Protein AF-A0A0J9EDK9-F1 (afdb_monomer_lite)

Structure (mmCIF, N/CA/C/O backbone):
data_AF-A0A0J9EDK9-F1
#
_entry.id   AF-A0A0J9EDK9-F1
#
loop_
_atom_site.group_PDB
_atom_site.id
_atom_site.type_symbol
_atom_site.label_atom_id
_atom_site.label_alt_id
_atom_site.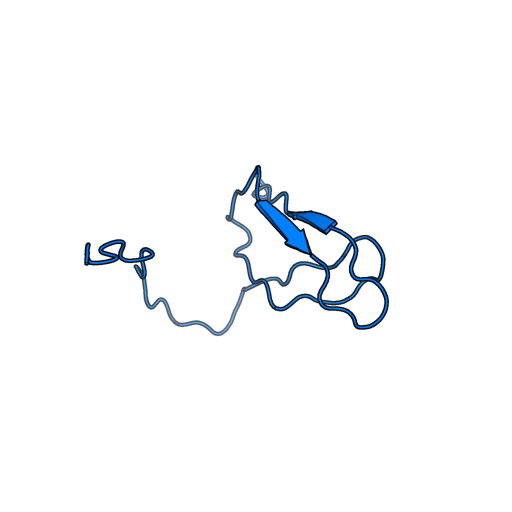label_comp_id
_atom_site.label_asym_id
_atom_site.label_entity_id
_atom_site.label_seq_id
_atom_site.pdbx_PDB_ins_code
_atom_site.Cartn_x
_atom_site.Cartn_y
_atom_site.Cartn_z
_atom_site.occupancy
_atom_site.B_iso_or_equiv
_atom_site.auth_seq_id
_atom_site.auth_comp_id
_atom_site.auth_asym_id
_atom_site.auth_atom_id
_atom_site.pdbx_PDB_model_num
ATOM 1 N N . MET A 1 1 ? -24.831 19.148 -15.872 1.00 47.50 1 MET A N 1
ATOM 2 C CA . MET A 1 1 ? -23.544 18.812 -15.221 1.00 47.50 1 MET A CA 1
ATOM 3 C C . MET A 1 1 ? -23.826 18.389 -13.781 1.00 47.50 1 MET A C 1
ATOM 5 O O . MET A 1 1 ? -24.094 19.241 -12.943 1.00 47.50 1 MET A O 1
ATOM 9 N N . LYS A 1 2 ? -23.928 17.082 -13.501 1.00 47.38 2 LYS A N 1
ATOM 10 C CA . LYS A 1 2 ? -24.367 16.590 -12.185 1.00 47.38 2 LYS A CA 1
ATOM 11 C C . LYS A 1 2 ? -23.195 16.620 -11.198 1.00 47.38 2 LYS A C 1
ATOM 13 O O . LYS A 1 2 ? -22.247 15.856 -11.315 1.00 47.38 2 LYS A O 1
ATOM 18 N N . ARG A 1 3 ? -23.299 17.574 -10.275 1.00 49.59 3 ARG A N 1
ATOM 19 C CA . ARG A 1 3 ? -22.529 17.811 -9.048 1.00 49.59 3 ARG A CA 1
ATOM 20 C C . ARG A 1 3 ? -22.005 16.500 -8.437 1.00 49.59 3 ARG A C 1
ATOM 22 O O . ARG A 1 3 ? -22.803 15.656 -8.036 1.00 49.59 3 ARG A O 1
ATOM 29 N N . CYS A 1 4 ? -20.685 16.348 -8.321 1.00 47.88 4 CYS A N 1
ATOM 30 C CA . CYS A 1 4 ? -20.066 15.302 -7.502 1.00 47.88 4 CYS A CA 1
ATOM 31 C C . CYS A 1 4 ? -20.331 15.595 -6.015 1.00 47.88 4 CYS A C 1
ATOM 33 O O . CYS A 1 4 ? -19.462 16.079 -5.300 1.00 47.88 4 CYS A O 1
ATOM 35 N N . LEU A 1 5 ? -21.551 15.338 -5.545 1.00 58.22 5 LEU A N 1
ATOM 36 C CA . LEU A 1 5 ? -21.873 15.294 -4.122 1.00 58.22 5 LEU A CA 1
ATOM 37 C C . LEU A 1 5 ? -21.582 13.888 -3.610 1.00 58.22 5 LEU A C 1
ATOM 39 O O . LEU A 1 5 ? -22.478 13.061 -3.478 1.00 58.22 5 LEU A O 1
ATOM 43 N N . ARG A 1 6 ? -20.315 13.613 -3.320 1.00 50.69 6 ARG A N 1
ATOM 44 C CA . ARG A 1 6 ? -19.980 12.605 -2.318 1.00 50.69 6 ARG A CA 1
ATOM 45 C C . ARG A 1 6 ? -18.948 13.225 -1.391 1.00 50.69 6 ARG A C 1
ATOM 47 O O . ARG A 1 6 ? -17.801 13.366 -1.808 1.00 50.69 6 ARG A O 1
ATOM 54 N N . PRO A 1 7 ? -19.332 13.647 -0.174 1.00 48.50 7 PRO A N 1
ATOM 55 C CA . PRO A 1 7 ? -18.338 13.941 0.839 1.00 48.50 7 PRO A CA 1
ATOM 56 C C . PRO A 1 7 ? -17.615 12.619 1.102 1.00 48.50 7 PRO A C 1
ATOM 58 O O . PRO A 1 7 ? -18.178 11.712 1.711 1.00 48.50 7 PRO A O 1
ATOM 61 N N . CYS A 1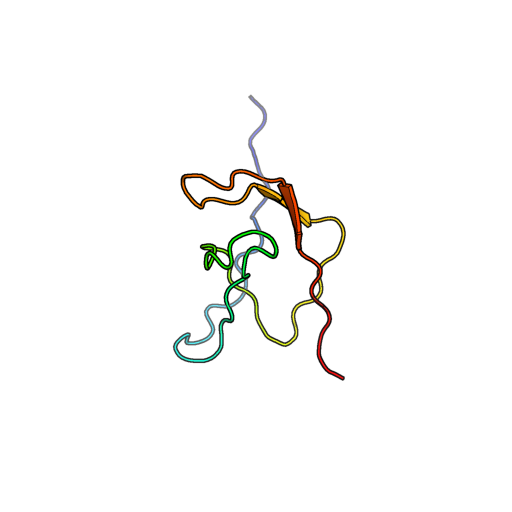 8 ? -16.401 12.462 0.566 1.00 44.00 8 CYS A N 1
ATOM 62 C CA . CYS A 1 8 ? -15.476 11.434 1.028 1.00 44.00 8 CYS A CA 1
ATOM 63 C C . CYS A 1 8 ? -15.354 11.675 2.530 1.00 44.00 8 CYS A C 1
ATOM 65 O O . CYS A 1 8 ? -14.790 12.694 2.911 1.00 44.00 8 CYS A O 1
ATOM 67 N N . ALA A 1 9 ? -16.020 10.852 3.342 1.00 49.44 9 ALA A N 1
ATOM 68 C CA . ALA A 1 9 ? -16.314 11.117 4.742 1.00 49.44 9 ALA A CA 1
ATOM 69 C C . ALA A 1 9 ? -15.054 11.531 5.522 1.00 49.44 9 ALA A C 1
ATOM 71 O O . ALA A 1 9 ? -14.313 10.694 6.025 1.00 49.44 9 ALA A O 1
ATOM 72 N N . VAL A 1 10 ? -14.815 12.838 5.624 1.00 49.16 10 VAL A N 1
ATOM 73 C CA . VAL A 1 10 ? -13.846 13.437 6.538 1.00 49.16 10 VAL A CA 1
ATOM 74 C C . VAL A 1 10 ? -14.572 13.618 7.858 1.00 49.16 10 VAL A C 1
ATOM 76 O O . VAL A 1 10 ? -15.075 14.691 8.174 1.00 49.16 10 VAL A O 1
ATOM 79 N N . LYS A 1 11 ? -14.720 12.521 8.600 1.00 45.78 11 LYS A N 1
ATOM 80 C CA . LYS A 1 11 ? -15.041 12.603 10.020 1.00 45.78 11 LYS A CA 1
ATOM 81 C C . LYS A 1 11 ? -13.795 12.256 10.819 1.00 45.78 11 LYS A C 1
ATOM 83 O O . LYS A 1 11 ? -13.124 11.271 10.525 1.00 45.78 11 LYS A O 1
ATOM 88 N N . GLU A 1 12 ? -13.564 13.114 11.808 1.00 49.19 12 GLU A N 1
ATOM 89 C CA . GLU A 1 12 ? -12.599 13.019 12.901 1.00 49.19 12 GLU A CA 1
ATOM 90 C C . GLU A 1 12 ? -11.175 13.540 12.632 1.00 49.19 12 GLU A C 1
ATOM 92 O O . GLU A 1 12 ? -10.222 12.812 12.339 1.00 49.19 12 GLU A O 1
ATOM 97 N N . GLU A 1 13 ? -11.038 14.850 12.851 1.00 53.84 13 GLU A N 1
ATOM 98 C CA . GLU A 1 13 ? -9.823 15.488 13.358 1.00 53.84 13 GLU A CA 1
ATOM 99 C C . GLU A 1 13 ? -9.506 14.921 14.756 1.00 53.84 13 GLU A C 1
ATOM 101 O O . GLU A 1 13 ? -9.978 15.420 15.772 1.00 53.84 13 GLU A O 1
ATOM 106 N N . ILE A 1 14 ? -8.742 13.828 14.821 1.00 52.75 14 ILE A N 1
ATOM 107 C CA . ILE A 1 14 ? -8.202 13.298 16.086 1.00 52.75 14 ILE A CA 1
ATOM 108 C C . ILE A 1 14 ? -6.694 13.487 16.041 1.00 52.75 14 ILE A C 1
ATOM 110 O O . ILE A 1 14 ? -6.061 12.923 15.150 1.00 52.75 14 ILE A O 1
ATOM 114 N N . GLY A 1 15 ? -6.153 14.287 16.967 1.00 53.66 15 GLY A N 1
ATOM 115 C CA . GLY A 1 15 ? -4.748 14.708 17.056 1.00 53.66 15 GLY A CA 1
ATOM 116 C C . GLY A 1 15 ? -3.749 13.637 16.605 1.00 53.66 15 GLY A C 1
ATOM 117 O O . GLY A 1 15 ? -3.667 12.550 17.177 1.00 53.66 15 GLY A O 1
ATOM 118 N N . ILE A 1 16 ? -3.023 13.925 15.522 1.00 54.62 16 ILE A N 1
ATOM 119 C CA . ILE A 1 16 ? -2.284 12.930 14.739 1.00 54.62 16 ILE A CA 1
ATOM 120 C C . ILE A 1 16 ? -0.786 13.120 14.963 1.00 54.62 16 ILE A C 1
ATOM 122 O O . ILE A 1 16 ? -0.152 13.845 14.208 1.00 54.62 16 ILE A O 1
ATOM 126 N N . GLU A 1 17 ? -0.185 12.410 15.913 1.00 53.28 17 GLU A N 1
ATOM 127 C CA . GLU A 1 17 ? 1.268 12.167 15.821 1.00 53.28 17 GLU A CA 1
ATOM 128 C C . GLU A 1 17 ? 1.678 10.698 15.921 1.00 53.28 17 GLU A C 1
ATOM 130 O O . GLU A 1 17 ? 2.747 10.329 15.448 1.00 53.28 17 GLU A O 1
ATOM 135 N N . LYS A 1 18 ? 0.850 9.800 16.455 1.00 59.59 18 LYS A N 1
ATOM 136 C CA . LYS A 1 18 ? 1.224 8.385 16.620 1.00 59.59 18 LYS A CA 1
ATOM 137 C C . LYS A 1 18 ? -0.064 7.580 16.438 1.00 59.59 18 LYS A C 1
ATOM 139 O O . LYS A 1 18 ? -0.932 7.646 17.286 1.00 59.59 18 LYS A O 1
ATOM 144 N N . ILE A 1 19 ? -0.385 6.931 15.319 1.00 68.25 19 ILE A N 1
ATOM 145 C CA . ILE A 1 19 ? 0.088 5.604 14.893 1.00 68.25 19 ILE A CA 1
ATOM 146 C C . ILE A 1 19 ? -0.563 5.364 13.509 1.00 68.25 19 ILE A C 1
ATOM 148 O O . ILE A 1 19 ? -1.617 4.737 13.394 1.00 68.25 19 ILE A O 1
ATOM 152 N N . ARG A 1 20 ? -0.020 5.938 12.431 1.00 79.81 20 ARG A N 1
ATOM 153 C CA . ARG A 1 20 ? -0.431 5.577 11.061 1.00 79.81 20 ARG A CA 1
ATOM 154 C C . ARG A 1 20 ? 0.672 4.722 10.450 1.00 79.81 20 ARG A C 1
ATOM 156 O O . ARG A 1 20 ? 1.791 5.198 10.278 1.00 79.81 20 ARG A O 1
ATOM 163 N N . LYS A 1 21 ? 0.374 3.455 10.154 1.00 89.00 21 LYS A N 1
ATOM 164 C CA . LYS A 1 21 ? 1.294 2.551 9.450 1.00 89.00 21 LYS A CA 1
ATOM 165 C C . LYS A 1 21 ? 1.207 2.827 7.947 1.00 89.00 21 LYS A C 1
ATOM 167 O O . LYS A 1 21 ? 0.175 3.276 7.452 1.00 89.00 21 LYS A O 1
ATOM 172 N N . GLN A 1 22 ? 2.297 2.579 7.227 1.00 92.69 22 GLN A N 1
ATOM 173 C CA . GLN A 1 22 ? 2.348 2.697 5.767 1.00 92.69 22 GLN A CA 1
ATOM 174 C C . GLN A 1 22 ? 2.262 1.323 5.111 1.00 92.69 22 GLN A C 1
ATOM 176 O O . GLN A 1 22 ? 2.862 0.358 5.593 1.00 92.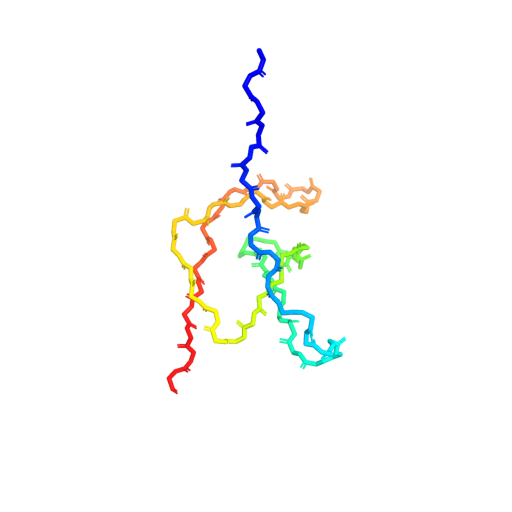69 22 GLN A O 1
ATOM 181 N N . VAL A 1 23 ? 1.553 1.244 3.986 1.00 93.50 23 VAL A N 1
ATOM 182 C CA . VAL A 1 23 ? 1.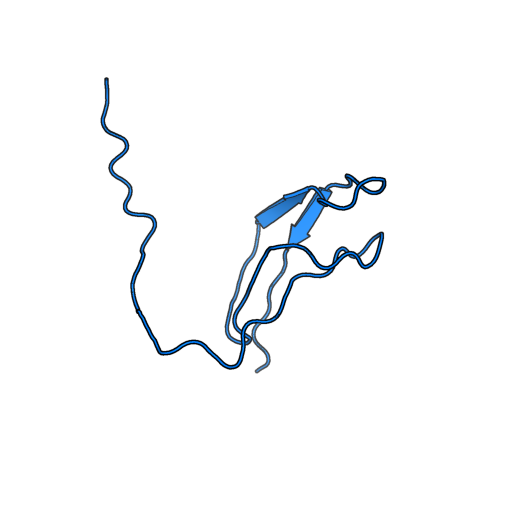540 0.040 3.147 1.00 93.50 23 VAL A CA 1
ATOM 183 C C . VAL A 1 23 ? 2.912 -0.133 2.499 1.00 93.50 23 VAL A C 1
ATOM 185 O O . VAL A 1 23 ? 3.482 0.812 1.947 1.00 93.50 23 VAL A O 1
ATOM 188 N N . ARG A 1 24 ? 3.448 -1.352 2.550 1.00 94.81 24 ARG A N 1
ATOM 189 C CA . ARG A 1 24 ? 4.675 -1.722 1.840 1.00 94.81 24 ARG A CA 1
ATOM 190 C C . ARG A 1 24 ? 4.315 -2.533 0.609 1.00 94.81 24 ARG A C 1
ATOM 192 O O . ARG A 1 24 ? 3.498 -3.443 0.689 1.00 94.81 24 ARG A O 1
ATOM 199 N N . CYS A 1 25 ? 4.939 -2.208 -0.517 1.00 95.25 25 CYS A N 1
ATOM 200 C CA . CYS A 1 25 ? 4.789 -3.002 -1.726 1.00 95.25 25 CYS A CA 1
ATOM 201 C C . CYS A 1 25 ? 5.390 -4.404 -1.508 1.00 95.25 25 CYS A C 1
ATOM 203 O O . CYS A 1 25 ? 6.576 -4.486 -1.174 1.00 95.25 25 CYS A O 1
ATOM 205 N N . PRO A 1 26 ? 4.634 -5.492 -1.750 1.00 94.94 26 PRO A N 1
ATOM 206 C CA . PRO A 1 26 ? 5.126 -6.856 -1.556 1.00 94.94 26 PRO A CA 1
ATOM 207 C C . PRO A 1 26 ? 6.214 -7.250 -2.566 1.00 94.94 26 PRO A C 1
ATOM 209 O O . PRO A 1 26 ? 6.942 -8.206 -2.339 1.00 94.94 26 PRO A O 1
ATOM 212 N N . TYR A 1 27 ? 6.354 -6.511 -3.671 1.00 95.69 27 TYR A N 1
ATOM 213 C CA . TYR A 1 27 ? 7.295 -6.849 -4.741 1.00 95.69 27 TYR A CA 1
ATOM 214 C C . TYR A 1 27 ? 8.640 -6.126 -4.658 1.00 95.69 27 TYR A C 1
ATOM 216 O O . TYR A 1 27 ? 9.645 -6.671 -5.093 1.00 95.69 27 TYR A O 1
ATOM 224 N N . CYS A 1 28 ? 8.666 -4.883 -4.169 1.00 94.88 28 CYS A N 1
ATOM 225 C CA . CYS A 1 28 ? 9.893 -4.072 -4.126 1.00 94.88 28 CYS A CA 1
ATOM 226 C C . CYS A 1 28 ? 10.188 -3.465 -2.752 1.00 94.88 28 CYS A C 1
ATOM 228 O O . CYS A 1 28 ? 11.156 -2.727 -2.607 1.00 94.88 28 CYS A O 1
ATOM 230 N N . GLY A 1 29 ? 9.333 -3.693 -1.751 1.00 94.00 29 GLY A N 1
ATOM 231 C CA . GLY A 1 29 ? 9.498 -3.134 -0.407 1.00 94.00 29 GLY A CA 1
ATOM 232 C C . GLY A 1 29 ? 9.278 -1.620 -0.301 1.00 94.00 29 GLY A C 1
ATOM 233 O O . GLY A 1 29 ? 9.338 -1.078 0.804 1.00 94.00 29 GLY A O 1
ATOM 234 N N . TYR A 1 30 ? 8.988 -0.928 -1.411 1.00 95.44 30 TYR A N 1
ATOM 235 C CA . TYR A 1 30 ? 8.724 0.510 -1.417 1.00 95.44 30 TYR A CA 1
ATOM 236 C C . TYR A 1 30 ? 7.581 0.858 -0.457 1.00 95.44 30 TYR A C 1
ATOM 238 O O . TYR A 1 30 ? 6.498 0.266 -0.515 1.00 95.44 30 TYR A O 1
ATOM 246 N N . ARG A 1 31 ? 7.826 1.835 0.421 1.00 94.25 31 ARG A N 1
ATOM 247 C CA . ARG A 1 31 ? 6.819 2.376 1.337 1.00 94.25 31 ARG A CA 1
ATOM 248 C C . ARG A 1 31 ? 5.911 3.319 0.559 1.00 94.25 31 ARG A C 1
ATOM 250 O O . ARG A 1 31 ? 6.338 4.385 0.127 1.00 94.25 31 ARG A O 1
ATOM 257 N N . MET A 1 32 ? 4.674 2.897 0.337 1.00 93.44 32 MET A N 1
ATOM 258 C CA . MET A 1 32 ? 3.714 3.659 -0.451 1.00 93.44 32 MET A CA 1
ATOM 259 C C . MET A 1 32 ? 3.093 4.791 0.377 1.00 93.44 32 MET A C 1
ATOM 261 O O . MET A 1 32 ? 2.941 4.639 1.591 1.00 93.44 32 MET A O 1
ATOM 265 N N . PRO A 1 33 ? 2.664 5.900 -0.260 1.00 91.50 33 PRO A N 1
ATOM 266 C CA . PRO A 1 33 ? 1.942 6.991 0.400 1.00 91.50 33 PRO A CA 1
ATOM 267 C C . PRO A 1 33 ? 0.480 6.601 0.698 1.00 91.50 33 PRO A C 1
ATOM 269 O O . PRO A 1 33 ? -0.454 7.327 0.374 1.00 91.50 33 PRO A O 1
ATOM 272 N N . ILE A 1 34 ? 0.281 5.418 1.279 1.00 91.25 34 ILE A N 1
ATOM 273 C CA . ILE A 1 34 ? -1.002 4.873 1.717 1.00 91.25 34 ILE A CA 1
ATOM 274 C C . ILE A 1 34 ? -0.856 4.583 3.203 1.00 91.25 34 ILE A C 1
ATOM 276 O O . ILE A 1 34 ? 0.007 3.799 3.607 1.00 91.25 34 ILE A O 1
ATOM 280 N N . TYR A 1 35 ? -1.701 5.226 3.999 1.00 91.00 35 TYR A N 1
ATOM 281 C CA . TYR A 1 35 ? -1.648 5.184 5.451 1.00 91.00 35 TYR A CA 1
ATOM 282 C C . TYR A 1 35 ? -2.867 4.461 5.999 1.00 91.00 35 TYR A C 1
ATOM 284 O O . TYR A 1 35 ? -3.982 4.692 5.536 1.00 91.00 35 TYR A O 1
ATOM 292 N N . TYR A 1 36 ? -2.662 3.636 7.017 1.00 89.81 36 TYR A N 1
ATOM 293 C CA . TYR A 1 36 ? -3.736 2.918 7.688 1.00 89.81 36 TYR A CA 1
ATOM 294 C C . TYR A 1 36 ? -3.541 2.907 9.206 1.00 89.81 36 TYR A C 1
ATOM 296 O O . TYR A 1 36 ? -2.423 3.020 9.719 1.00 89.81 36 TYR A O 1
ATOM 304 N N . LYS A 1 37 ? -4.657 2.806 9.932 1.00 89.19 37 LYS A N 1
ATOM 305 C CA . LYS A 1 37 ? -4.677 2.558 11.380 1.00 89.19 37 LYS A CA 1
ATOM 306 C C . LYS A 1 37 ? -4.548 1.054 11.629 1.00 89.19 37 LYS A C 1
ATOM 308 O O . LYS A 1 37 ? -4.961 0.267 10.788 1.00 89.19 37 LYS A O 1
ATOM 313 N N . GLN A 1 38 ? -4.033 0.644 12.787 1.00 85.81 38 GLN A N 1
ATOM 314 C CA . GLN A 1 38 ? -3.931 -0.783 13.132 1.00 85.81 38 GLN A CA 1
ATOM 315 C C . GLN A 1 38 ? -5.296 -1.487 13.201 1.00 85.81 38 GLN A C 1
ATOM 317 O O . GLN A 1 38 ? -5.393 -2.656 12.860 1.00 85.81 38 GLN A O 1
ATOM 322 N N . SER A 1 39 ? -6.354 -0.761 13.564 1.00 86.25 39 SER A N 1
ATOM 323 C CA . SER A 1 39 ? -7.733 -1.260 13.581 1.00 86.25 39 SER A CA 1
ATOM 324 C C . SER A 1 39 ? -8.437 -1.221 12.217 1.00 86.25 39 SER A C 1
ATOM 326 O O . SER A 1 39 ? -9.630 -1.504 12.139 1.00 86.25 39 SER A O 1
ATOM 328 N N . ALA A 1 40 ? -7.751 -0.816 11.143 1.00 87.81 40 ALA A N 1
ATOM 329 C CA . ALA A 1 40 ? -8.371 -0.700 9.829 1.00 87.81 40 ALA A CA 1
ATOM 330 C C . ALA A 1 40 ? -8.641 -2.081 9.215 1.00 87.81 40 ALA A C 1
ATOM 332 O O . ALA A 1 40 ? -7.794 -2.971 9.266 1.00 87.81 40 ALA A O 1
ATOM 333 N N . GLN A 1 41 ? -9.800 -2.211 8.570 1.00 88.94 41 GLN A N 1
ATOM 334 C CA . GLN A 1 41 ? -10.163 -3.365 7.758 1.00 88.94 41 GLN A CA 1
ATOM 335 C C . GLN A 1 41 ? -10.402 -2.914 6.316 1.00 88.94 41 GLN A C 1
ATOM 337 O O . GLN A 1 41 ? -11.094 -1.921 6.081 1.00 88.94 41 GLN A O 1
ATOM 342 N N . SER A 1 42 ? -9.839 -3.635 5.348 1.00 88.25 42 SER A N 1
ATOM 343 C CA . SER A 1 42 ? -10.098 -3.390 3.927 1.00 88.25 42 SER A CA 1
ATOM 344 C C . SER A 1 42 ? -9.995 -4.662 3.098 1.00 88.25 42 SER A C 1
ATOM 346 O O . SER A 1 42 ? -9.109 -5.485 3.325 1.00 88.25 42 SER A O 1
ATOM 348 N N . THR A 1 43 ? -10.881 -4.782 2.110 1.00 91.00 43 THR A N 1
ATOM 349 C CA . THR A 1 43 ? -10.893 -5.831 1.079 1.00 91.00 43 THR A CA 1
ATOM 350 C C . THR A 1 43 ? -11.276 -5.209 -0.267 1.00 91.00 43 THR A C 1
ATOM 352 O O . THR A 1 43 ? -11.963 -4.185 -0.301 1.00 91.00 43 THR A O 1
ATOM 355 N N . GLY A 1 44 ? -10.793 -5.772 -1.378 1.00 92.75 44 GLY A N 1
ATOM 356 C CA . GLY A 1 44 ? -11.114 -5.297 -2.729 1.00 92.75 44 GLY A CA 1
ATOM 357 C C . GLY A 1 44 ? -10.463 -3.964 -3.122 1.00 92.75 44 GLY A C 1
ATOM 358 O O . GLY A 1 44 ? -10.898 -3.325 -4.081 1.00 92.75 44 GLY A O 1
ATOM 359 N N . ILE A 1 45 ? -9.431 -3.517 -2.395 1.00 93.31 45 ILE A N 1
ATOM 360 C CA . ILE A 1 45 ? -8.667 -2.307 -2.730 1.00 93.31 45 ILE A CA 1
ATOM 361 C C . ILE A 1 45 ? -7.427 -2.711 -3.517 1.00 93.31 45 ILE A C 1
ATOM 363 O O . ILE A 1 45 ? -6.489 -3.263 -2.952 1.00 93.31 45 ILE A O 1
ATOM 367 N N . PHE A 1 46 ? -7.382 -2.368 -4.801 1.00 94.62 46 PHE A N 1
ATOM 368 C CA . PHE A 1 46 ? -6.225 -2.617 -5.658 1.00 94.62 46 PHE A CA 1
ATOM 369 C C . PHE A 1 46 ? -5.438 -1.335 -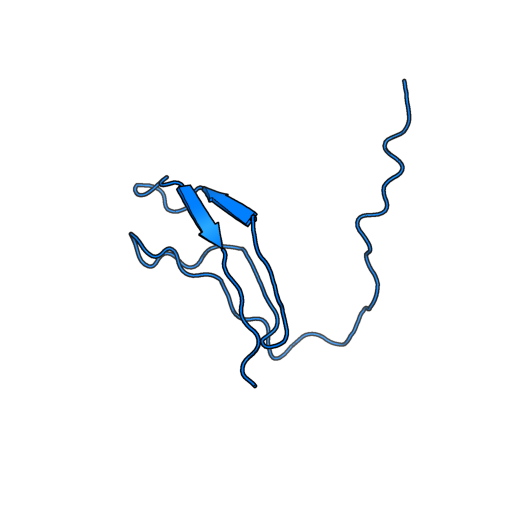5.877 1.00 94.62 46 PHE A C 1
ATOM 371 O O . PHE A 1 46 ? -6.000 -0.279 -6.176 1.00 94.62 46 PHE A O 1
ATOM 378 N N . VAL A 1 47 ? -4.119 -1.418 -5.727 1.00 94.38 47 VAL A N 1
ATOM 379 C CA . VAL A 1 47 ? -3.228 -0.276 -5.913 1.00 94.38 47 VAL A CA 1
ATOM 380 C C . VAL A 1 47 ? -2.069 -0.642 -6.813 1.00 94.38 47 VAL A C 1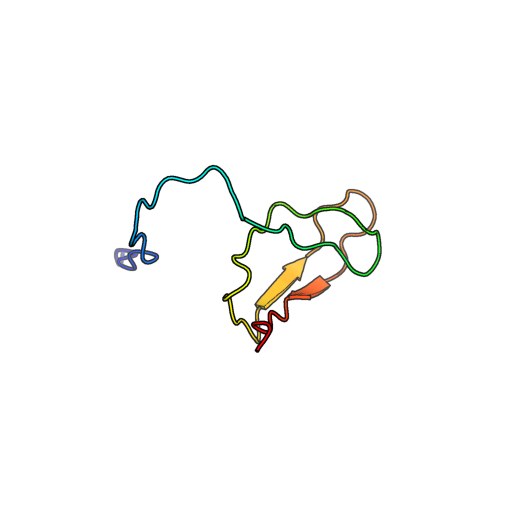
ATOM 382 O O . VAL A 1 47 ? -1.488 -1.723 -6.732 1.00 94.38 47 VAL A O 1
ATOM 385 N N . ARG A 1 48 ? -1.686 0.318 -7.649 1.00 95.75 48 ARG A N 1
ATOM 386 C CA . ARG A 1 48 ? -0.464 0.239 -8.435 1.00 95.75 48 ARG A CA 1
ATOM 387 C C . ARG A 1 48 ? 0.709 0.798 -7.641 1.00 95.75 48 ARG A C 1
ATOM 389 O O . ARG A 1 48 ? 0.651 1.930 -7.151 1.00 95.75 48 ARG A O 1
ATOM 396 N N . CYS A 1 49 ? 1.794 0.032 -7.550 1.00 96.25 49 CYS A N 1
ATOM 397 C CA . CYS A 1 49 ? 3.020 0.448 -6.881 1.00 96.25 49 CYS A CA 1
ATOM 398 C C . CYS A 1 49 ? 3.563 1.759 -7.476 1.00 96.25 49 CYS A C 1
ATOM 400 O O . CYS A 1 49 ? 3.721 1.881 -8.691 1.00 96.25 49 CYS A O 1
ATOM 402 N N . LYS A 1 50 ? 3.890 2.725 -6.605 1.00 93.69 50 LYS A N 1
ATOM 403 C CA . LYS A 1 50 ? 4.452 4.040 -6.975 1.00 93.69 50 LYS A CA 1
ATOM 404 C C . LYS A 1 50 ? 5.986 4.076 -7.026 1.00 93.69 50 LYS A C 1
ATOM 406 O O . LYS A 1 50 ? 6.553 5.102 -7.387 1.00 93.69 50 LYS A O 1
ATOM 411 N N . GLY A 1 51 ? 6.656 2.970 -6.693 1.00 92.62 51 GLY A N 1
ATOM 412 C CA . GLY A 1 51 ? 8.093 2.812 -6.929 1.00 92.62 51 GLY A CA 1
ATOM 413 C C . GLY A 1 51 ? 8.412 2.897 -8.425 1.00 92.62 51 GLY A C 1
ATOM 414 O O . GLY A 1 51 ? 7.666 2.342 -9.235 1.00 92.62 51 GLY A O 1
ATOM 415 N N . ARG A 1 52 ? 9.507 3.587 -8.774 1.00 90.12 52 ARG A N 1
ATOM 416 C CA . ARG A 1 52 ? 9.863 3.951 -10.160 1.00 90.12 52 ARG A CA 1
ATOM 417 C C . ARG A 1 52 ? 9.895 2.748 -11.110 1.00 90.12 52 ARG A C 1
ATOM 419 O O . ARG A 1 52 ? 9.324 2.848 -12.192 1.00 90.12 52 ARG A O 1
ATOM 426 N N . ASP A 1 53 ? 10.441 1.617 -10.664 1.00 93.44 53 ASP A N 1
ATOM 427 C CA . ASP A 1 53 ? 10.660 0.442 -11.525 1.00 93.44 53 ASP A CA 1
ATOM 428 C C . ASP A 1 53 ? 9.641 -0.685 -11.320 1.00 93.44 53 ASP A C 1
ATOM 430 O O . ASP A 1 53 ? 9.426 -1.503 -12.206 1.00 93.44 53 ASP A O 1
ATOM 434 N N . CYS A 1 54 ? 8.969 -0.737 -10.165 1.00 95.06 54 CYS A N 1
ATOM 435 C CA . CYS A 1 54 ? 8.084 -1.855 -9.845 1.00 95.06 54 CYS A CA 1
ATOM 436 C C . CYS A 1 54 ? 6.774 -1.793 -10.638 1.00 95.06 54 CYS A C 1
ATOM 438 O O . CYS A 1 54 ? 6.449 -2.739 -11.345 1.00 95.06 54 CYS A O 1
ATOM 440 N N . LYS A 1 55 ? 6.007 -0.697 -10.503 1.00 92.94 55 LYS A N 1
ATOM 441 C CA . LYS A 1 55 ? 4.722 -0.435 -11.191 1.00 92.94 55 LYS A CA 1
ATOM 442 C C . LYS A 1 55 ? 3.678 -1.577 -11.201 1.00 92.94 55 LYS A C 1
ATOM 444 O O . LYS A 1 55 ? 2.688 -1.440 -11.920 1.00 92.94 55 LYS A O 1
ATOM 449 N N . LYS A 1 56 ? 3.869 -2.653 -10.425 1.00 95.94 56 LYS A N 1
ATOM 450 C CA . LYS A 1 56 ? 2.957 -3.802 -10.301 1.00 95.94 56 LYS A CA 1
ATOM 451 C C . LYS A 1 56 ? 1.694 -3.424 -9.533 1.00 95.94 56 LYS A C 1
ATOM 453 O O . LYS A 1 56 ? 1.740 -2.539 -8.676 1.00 95.94 56 LYS A O 1
ATOM 458 N N . GLU A 1 57 ? 0.599 -4.108 -9.826 1.00 96.69 57 GLU A N 1
ATOM 459 C CA . GLU A 1 57 ? -0.679 -3.967 -9.125 1.00 96.69 57 GLU A CA 1
ATOM 460 C C . GLU A 1 57 ? -0.856 -5.094 -8.112 1.00 96.69 57 GLU A C 1
ATOM 462 O O . GLU A 1 57 ? -0.456 -6.228 -8.367 1.00 96.69 57 GLU A O 1
ATOM 467 N N . PHE A 1 58 ? -1.397 -4.765 -6.941 1.00 95.06 58 PHE A N 1
ATOM 468 C CA . PHE A 1 58 ? -1.686 -5.728 -5.882 1.00 95.06 58 PHE A CA 1
ATOM 469 C C . PHE A 1 58 ? -2.845 -5.254 -5.007 1.00 95.06 58 PHE A C 1
ATOM 471 O O . PHE A 1 58 ? -3.170 -4.063 -4.971 1.00 95.06 58 PHE A O 1
ATOM 478 N N . GLU A 1 59 ? -3.452 -6.195 -4.291 1.00 95.00 59 GLU A N 1
ATOM 479 C CA . GLU A 1 59 ? -4.509 -5.914 -3.325 1.00 95.00 59 GLU A CA 1
ATOM 480 C C . GLU A 1 59 ? -3.928 -5.477 -1.972 1.00 95.00 59 GLU A C 1
ATOM 482 O O . GLU A 1 59 ? -2.984 -6.077 -1.453 1.00 95.00 59 GLU A O 1
ATOM 487 N N . VAL A 1 60 ? -4.509 -4.435 -1.379 1.00 93.56 60 VAL A N 1
ATOM 488 C CA . VAL A 1 60 ? -4.235 -4.002 -0.007 1.00 93.56 60 VAL A CA 1
ATOM 489 C C . VAL A 1 60 ? -5.263 -4.640 0.920 1.00 93.56 60 VAL A C 1
ATOM 491 O O . VAL A 1 60 ? -6.364 -4.117 1.118 1.00 93.56 60 VAL A O 1
ATOM 494 N N . VAL A 1 61 ? -4.876 -5.768 1.510 1.00 91.50 61 VAL A N 1
ATOM 495 C CA . VAL A 1 61 ? -5.661 -6.457 2.536 1.00 91.50 61 VAL A CA 1
ATOM 496 C C . VAL A 1 61 ? -5.211 -5.970 3.909 1.00 91.50 61 VAL A C 1
ATOM 498 O O . VAL A 1 61 ? -4.041 -6.106 4.269 1.00 91.50 61 VAL A O 1
ATOM 501 N N . LEU A 1 62 ? -6.135 -5.384 4.670 1.00 91.19 62 LEU A N 1
ATOM 502 C CA . LEU A 1 62 ? -5.902 -4.978 6.055 1.00 91.19 62 LEU A CA 1
ATOM 503 C C . LEU A 1 62 ? -6.805 -5.800 6.966 1.00 91.19 62 LEU A C 1
ATOM 505 O O . LEU A 1 62 ? -8.029 -5.788 6.813 1.00 91.19 62 LEU A O 1
ATOM 509 N N . THR A 1 63 ? -6.188 -6.501 7.912 1.00 87.25 63 THR A N 1
ATOM 510 C CA . THR A 1 63 ? -6.866 -7.256 8.965 1.00 87.25 63 THR A CA 1
ATOM 511 C C . THR A 1 63 ? -6.527 -6.622 10.311 1.00 87.25 63 THR A C 1
ATOM 513 O O . THR A 1 63 ? -5.337 -6.486 10.605 1.00 87.25 63 THR A O 1
ATOM 516 N N . PRO A 1 64 ? -7.518 -6.231 11.128 1.00 82.06 64 PRO A N 1
ATOM 517 C CA . PRO A 1 64 ? -7.241 -5.778 12.483 1.00 82.06 64 PRO A CA 1
ATOM 518 C C . PRO A 1 64 ? -6.662 -6.937 13.305 1.00 82.06 64 PRO A C 1
ATOM 520 O O . PRO A 1 64 ? -7.170 -8.059 13.239 1.00 82.06 64 PRO A O 1
ATOM 523 N N . ASP A 1 65 ? -5.601 -6.663 14.065 1.00 74.31 65 ASP A N 1
ATOM 524 C CA . ASP A 1 65 ? -5.071 -7.608 15.051 1.00 74.31 65 ASP A CA 1
ATOM 525 C C . ASP A 1 65 ? -6.129 -7.765 16.169 1.00 74.31 65 ASP A C 1
ATOM 527 O O . ASP A 1 65 ? -6.600 -6.753 16.697 1.00 74.31 65 ASP A O 1
ATOM 531 N N . LYS A 1 66 ? -6.566 -9.003 16.449 1.00 59.38 66 LYS A N 1
ATOM 532 C CA . LYS A 1 66 ? -7.564 -9.322 17.492 1.00 59.38 66 LYS A CA 1
ATOM 533 C C . LYS A 1 66 ? -7.011 -9.143 18.901 1.00 59.38 66 LYS A C 1
ATOM 535 O O . LYS A 1 66 ? -5.813 -9.445 19.096 1.00 59.38 66 LYS A O 1
#

pLDDT: mean 79.68, std 18.8, range [44.0, 96.69]

Foldseek 3Di:
DDDPPDPPDPPDPDPDDDDWAFDADPPPRDGDPDTDDLQDADDPDKDQDPPPPRRDIDIDGHDRDD

Sequence (66 aa):
MKRCLRPCAVKEEIGIEKIRKQVRCPYCGYRMPIYYKQSAQSTGIFVRCKGRDCKKEFEVVLTPDK

Secondary structure (DSSP, 8-state):
----------------SS--EEEEPTTT--EEEEEE-TT--B-S-EEE--STTT--EEE--B----

Radius of gyration: 14.79 Å; chains: 1; bounding box: 35×28×33 Å

Organism: NCBI:txid742734